Protein AF-A0A3A4KA25-F1 (afdb_monomer)

Secondary structure (DSSP, 8-state):
--HHHHHHS---PPTT-EEEEES-HHHHHHHHHHTGGGPPPEEE--SS--HHHHHHHHHHHHTT-EEEE---BSHHHHHHHHHHHTTS-EEESS-SHHHHHHHHHH--PPBP-S-----SS-HHHHHHHHHH-B-B-GGGGHHHHHHHHHHTT--

Mean predicted aligned error: 3.47 Å

Solvent-accessible surface area (backbone atoms only — not comparable to full-atom values): 8700 Å² total; per-residue (Å²): 136,54,52,63,47,59,70,79,59,57,80,89,69,69,69,59,40,66,34,42,35,35,28,53,60,64,56,54,52,52,34,48,74,76,44,42,92,45,44,49,54,71,47,61,38,66,57,73,67,47,73,41,51,52,52,51,51,48,55,41,47,74,30,52,36,42,38,30,36,38,51,32,48,40,45,67,33,38,52,38,54,47,53,51,50,76,74,44,79,60,43,72,42,82,57,44,40,69,43,49,55,58,46,58,73,75,48,91,50,56,68,60,68,84,73,90,52,82,34,87,86,40,61,62,30,35,55,48,42,68,74,69,36,48,26,42,60,47,73,80,48,37,73,60,53,47,52,55,37,52,56,63,65,79,115

pLDDT: mean 94.13, std 7.61, range [39.03, 98.31]

Radius of gyration: 15.55 Å; Cα contacts (8 Å, |Δi|>4): 245; chains: 1; bounding box: 35×33×45 Å

Organism: NCBI:txid2340916

InterPro domains:
  IPR024465 Domain of unknown function DUF2399 [PF09664] (1-149)

Nearest PDB structures (foldseek):
  3id6-assembly1_C-2  TM=3.922E-01  e=9.364E-01  Saccharolobus solfataricus
  3id5-assembly1_F  TM=3.745E-01  e=1.883E+00  Saccharolobus solfataricus
  6nd4-assembly1_c  TM=4.211E-01  e=3.787E+00  Saccharomyces cerevisiae BY4741
  5ug1-assembly1_A  TM=3.810E-01  e=4.035E+00  Streptococcus pneumoniae

Structure (mmCIF, N/CA/C/O backbone):
data_AF-A0A3A4KA25-F1
#
_entry.id   AF-A0A3A4KA25-F1
#
loop_
_atom_site.group_PDB
_atom_site.id
_atom_site.type_symbol
_atom_site.label_atom_id
_atom_site.label_alt_id
_atom_site.label_comp_id
_atom_site.label_asym_id
_atom_site.label_entity_id
_atom_site.label_seq_id
_atom_site.pdbx_PDB_ins_code
_atom_site.Cartn_x
_atom_site.Cartn_y
_atom_site.Cartn_z
_atom_site.occupancy
_atom_site.B_iso_or_equiv
_atom_site.auth_seq_id
_atom_site.auth_comp_id
_atom_site.auth_asym_id
_atom_site.auth_atom_id
_atom_site.pdbx_PDB_model_num
ATOM 1 N N . MET A 1 1 ? -0.616 6.881 15.765 1.00 86.75 1 MET A N 1
ATOM 2 C CA . MET A 1 1 ? -1.261 6.218 16.926 1.00 86.75 1 MET A CA 1
ATOM 3 C C . MET A 1 1 ? -0.344 5.133 17.467 1.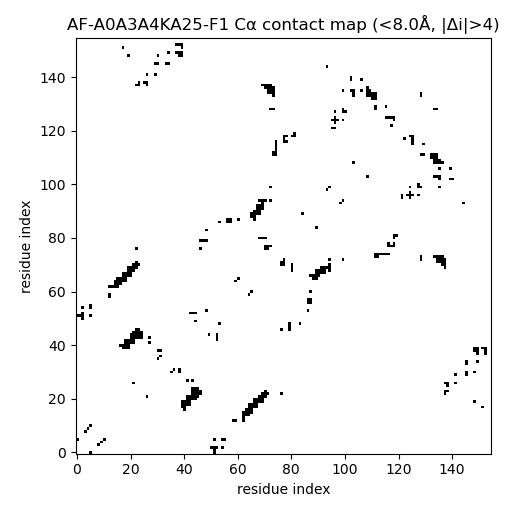00 86.75 1 MET A C 1
ATOM 5 O O . MET A 1 1 ? 0.326 4.489 16.673 1.00 86.75 1 MET A O 1
ATOM 9 N N . THR A 1 2 ? -0.301 4.916 18.782 1.00 93.44 2 THR A N 1
ATOM 10 C CA . THR A 1 2 ? 0.519 3.849 19.390 1.00 93.44 2 THR A CA 1
ATOM 11 C C . THR A 1 2 ? -0.298 2.587 19.686 1.00 93.44 2 THR A C 1
ATOM 13 O O . THR A 1 2 ? -1.511 2.656 19.887 1.00 93.44 2 THR A O 1
ATOM 16 N N . LEU A 1 3 ? 0.371 1.430 19.799 1.00 95.44 3 LEU A N 1
ATOM 17 C CA . LEU A 1 3 ? -0.273 0.175 20.218 1.00 95.44 3 LEU A CA 1
ATOM 18 C C . LEU A 1 3 ? -0.954 0.299 21.588 1.00 95.44 3 LEU A C 1
ATOM 20 O O . LEU A 1 3 ? -2.026 -0.261 21.797 1.00 95.44 3 LEU A O 1
ATOM 24 N N . ARG A 1 4 ? -0.332 1.022 22.530 1.00 95.31 4 ARG A N 1
ATOM 25 C CA . ARG A 1 4 ? -0.893 1.227 23.870 1.00 95.31 4 ARG A CA 1
ATOM 26 C C . ARG A 1 4 ? -2.224 1.967 23.791 1.00 95.31 4 ARG A C 1
ATOM 28 O O . ARG A 1 4 ? -3.196 1.454 24.328 1.00 95.31 4 ARG A O 1
ATOM 35 N N . GLN A 1 5 ? -2.269 3.092 23.072 1.00 94.69 5 GLN A N 1
ATOM 36 C CA . GLN A 1 5 ? -3.499 3.871 22.875 1.00 94.69 5 GLN A CA 1
ATOM 37 C C . GLN A 1 5 ? -4.615 3.006 22.283 1.00 94.69 5 GLN A C 1
ATOM 39 O O . GLN A 1 5 ? -5.696 2.949 22.850 1.00 94.69 5 GLN A O 1
ATOM 44 N N . LEU A 1 6 ? -4.328 2.234 21.228 1.00 95.75 6 LEU A N 1
ATOM 45 C CA . LEU A 1 6 ? -5.313 1.340 20.604 1.00 95.75 6 LEU A CA 1
ATOM 46 C C . LEU A 1 6 ? -5.887 0.276 21.553 1.00 95.75 6 LEU A C 1
ATOM 48 O O . LEU A 1 6 ? -6.983 -0.221 21.309 1.00 95.75 6 LEU A O 1
ATOM 52 N N . ARG A 1 7 ? -5.155 -0.112 22.602 1.00 95.00 7 ARG A N 1
ATOM 53 C CA . ARG A 1 7 ? -5.601 -1.121 23.574 1.00 95.00 7 ARG A CA 1
ATOM 54 C C . ARG A 1 7 ? -6.317 -0.523 24.775 1.00 95.00 7 ARG A C 1
ATOM 56 O O . ARG A 1 7 ? -7.249 -1.141 25.274 1.00 95.00 7 ARG A O 1
ATOM 63 N N . THR A 1 8 ? -5.829 0.603 25.288 1.00 95.56 8 THR A N 1
ATOM 64 C CA . THR A 1 8 ? -6.344 1.190 26.531 1.00 95.56 8 THR A CA 1
ATOM 65 C C . THR A 1 8 ? -7.480 2.166 26.275 1.00 95.56 8 THR A C 1
ATOM 67 O O . THR A 1 8 ? -8.380 2.271 27.097 1.00 95.56 8 THR A O 1
ATOM 70 N N . GLU A 1 9 ? -7.439 2.858 25.139 1.00 94.06 9 GLU A N 1
ATOM 71 C CA . GLU A 1 9 ? -8.357 3.933 24.760 1.00 94.06 9 GLU A CA 1
ATOM 72 C C . GLU A 1 9 ? -8.655 3.829 23.250 1.00 94.06 9 GLU A C 1
ATOM 74 O O . GLU A 1 9 ? -8.242 4.692 22.468 1.00 94.06 9 GLU A O 1
ATOM 79 N N . PRO A 1 10 ? -9.294 2.731 22.794 1.00 89.69 10 PRO A N 1
ATOM 80 C CA . PRO A 1 10 ? -9.584 2.549 21.377 1.00 89.69 10 PRO A CA 1
ATOM 81 C C . PRO A 1 10 ? -10.503 3.676 20.876 1.00 89.69 10 PRO A C 1
ATOM 83 O O . PRO A 1 10 ? -11.512 3.962 21.528 1.00 89.69 10 PRO A O 1
ATOM 86 N N . PRO A 1 11 ? -10.206 4.307 19.725 1.00 91.25 11 PRO A N 1
ATOM 87 C CA . PRO A 1 11 ? -11.103 5.302 19.155 1.00 91.25 11 PRO A CA 1
ATOM 88 C C . PRO A 1 11 ? -12.460 4.708 18.791 1.00 91.25 11 PRO A C 1
ATOM 90 O O . PRO A 1 11 ? -12.581 3.534 18.436 1.00 91.25 11 PRO A O 1
ATOM 93 N N . HIS A 1 12 ? -13.478 5.562 18.794 1.00 92.38 12 HIS A N 1
ATOM 94 C CA . HIS A 1 12 ? -14.747 5.241 18.160 1.00 92.38 12 HIS A CA 1
ATOM 95 C C . HIS A 1 12 ? -14.616 5.433 16.649 1.00 92.38 12 HIS A C 1
ATOM 97 O O . HIS A 1 12 ? -14.447 6.551 16.166 1.00 92.38 12 HIS A O 1
ATOM 103 N N . TRP A 1 13 ? -14.684 4.330 15.907 1.00 92.94 13 TRP A N 1
ATOM 104 C CA . TRP A 1 13 ? -14.613 4.338 14.450 1.00 92.94 13 TRP A CA 1
ATOM 105 C C . TRP A 1 13 ? -15.996 4.568 13.845 1.00 92.94 13 TRP A C 1
ATOM 107 O O . TRP A 1 13 ? -16.945 3.851 14.170 1.00 92.94 13 TRP A O 1
ATOM 117 N N . SER A 1 14 ? -16.106 5.535 12.933 1.00 89.50 14 SER A N 1
ATOM 118 C CA . SER A 1 14 ? -17.287 5.659 12.075 1.00 89.50 14 SER A CA 1
ATOM 119 C C . SER A 1 14 ? -17.440 4.405 11.215 1.00 89.50 14 SER A C 1
ATOM 121 O O . SER A 1 14 ? -16.449 3.828 10.759 1.00 89.50 14 SER A O 1
ATOM 123 N N . THR A 1 15 ? -18.677 3.978 10.980 1.00 89.31 15 THR A N 1
ATOM 124 C CA . THR A 1 15 ? -18.941 2.778 10.188 1.00 89.31 15 THR A CA 1
ATOM 125 C C . THR A 1 15 ? -18.792 3.048 8.694 1.00 89.31 15 THR A C 1
ATOM 127 O O . THR A 1 15 ? -19.127 4.125 8.206 1.00 89.31 15 THR A O 1
ATOM 130 N N . GLY A 1 16 ? -18.295 2.057 7.949 1.00 85.19 16 GLY A N 1
ATOM 131 C CA . GLY A 1 16 ? -18.292 2.102 6.480 1.00 85.19 16 GLY A CA 1
ATOM 132 C C . GLY A 1 16 ? -17.256 3.032 5.838 1.00 85.19 16 GLY A C 1
ATOM 133 O O . GLY A 1 16 ? -17.367 3.316 4.648 1.00 85.19 16 GLY A O 1
ATOM 134 N N . LEU A 1 17 ? -16.250 3.494 6.589 1.00 90.75 17 LEU A N 1
ATOM 135 C CA . LEU A 1 17 ? -15.171 4.332 6.054 1.00 90.75 17 LEU A CA 1
ATOM 136 C C . LEU A 1 17 ? -14.410 3.631 4.919 1.00 90.75 17 LEU A C 1
ATOM 138 O O . LEU A 1 17 ? -14.126 2.437 5.003 1.00 90.75 17 LEU A O 1
ATOM 142 N N . MET A 1 18 ? -14.009 4.392 3.899 1.00 94.38 18 MET A N 1
ATOM 143 C CA . MET A 1 18 ? -12.961 3.972 2.967 1.00 94.38 18 MET A CA 1
ATOM 144 C C . MET A 1 18 ? -11.597 4.337 3.560 1.00 94.38 18 MET A C 1
ATOM 146 O O . MET A 1 18 ? -11.289 5.514 3.732 1.00 94.38 18 MET A O 1
ATOM 150 N N . VAL A 1 19 ? -10.790 3.327 3.875 1.00 96.62 19 VAL A N 1
ATOM 151 C CA . VAL A 1 19 ? -9.446 3.475 4.437 1.00 96.62 19 VAL A CA 1
ATOM 152 C C . VAL A 1 19 ? -8.420 3.174 3.353 1.00 96.62 19 VAL A C 1
ATOM 154 O O . VAL A 1 19 ? -8.399 2.079 2.786 1.00 96.62 19 VAL A O 1
ATOM 157 N N . SER A 1 20 ? -7.555 4.145 3.080 1.00 97.81 20 SER A N 1
ATOM 158 C CA . SER A 1 20 ? -6.406 3.964 2.190 1.00 97.81 20 SER A CA 1
ATOM 159 C C . SER A 1 20 ? -5.235 3.407 2.990 1.00 97.81 20 SER A C 1
ATOM 161 O O . SER A 1 20 ? -4.912 3.931 4.053 1.00 97.81 20 SER A O 1
ATOM 163 N N . VAL A 1 21 ? -4.614 2.339 2.509 1.00 98.00 21 VAL A N 1
ATOM 164 C CA . VAL A 1 21 ? -3.410 1.757 3.098 1.00 98.00 21 VAL A CA 1
ATOM 165 C C . VAL A 1 21 ? -2.254 2.019 2.147 1.00 98.00 21 VAL A C 1
ATOM 167 O O . VAL A 1 21 ? -2.385 1.737 0.959 1.00 98.00 21 VAL A O 1
ATOM 170 N N . VAL A 1 22 ? -1.171 2.575 2.676 1.00 98.25 22 VAL A N 1
ATOM 171 C CA . VAL A 1 22 ? 0.062 2.894 1.942 1.00 98.25 22 VAL A CA 1
ATOM 172 C C . VAL A 1 22 ? 1.253 2.276 2.656 1.00 98.25 22 VAL A C 1
ATOM 174 O O . VAL A 1 22 ? 1.193 2.046 3.874 1.00 98.25 22 VAL A O 1
ATOM 177 N N . GLU A 1 23 ? 2.332 2.010 1.935 1.00 97.44 23 GLU A N 1
ATOM 178 C CA . GLU A 1 23 ? 3.542 1.466 2.550 1.00 97.44 23 GLU A CA 1
ATOM 179 C C . GLU A 1 23 ? 4.412 2.568 3.154 1.00 97.44 23 GLU A C 1
ATOM 181 O O . GLU A 1 23 ? 4.884 2.447 4.290 1.00 97.44 23 GLU A O 1
ATOM 186 N N . ASN A 1 24 ? 4.577 3.662 2.425 1.00 96.44 24 ASN A N 1
ATOM 187 C CA . ASN A 1 24 ? 5.587 4.668 2.656 1.00 96.44 24 ASN A CA 1
ATOM 188 C C . ASN A 1 24 ? 5.041 5.853 3.475 1.00 96.44 24 ASN A C 1
ATOM 190 O O . ASN A 1 24 ? 3.977 6.411 3.175 1.00 96.44 24 ASN A O 1
ATOM 194 N N . PRO A 1 25 ? 5.740 6.282 4.544 1.00 96.31 25 PRO A N 1
ATOM 195 C CA . PRO A 1 25 ? 5.337 7.459 5.309 1.00 96.31 25 PRO A CA 1
ATOM 196 C C . PRO A 1 25 ? 5.367 8.769 4.504 1.00 96.31 25 PRO A C 1
ATOM 198 O O . PRO A 1 25 ? 4.679 9.715 4.898 1.00 96.31 25 PRO A O 1
ATOM 201 N N . SER A 1 26 ? 6.112 8.852 3.396 1.00 97.12 26 SER A N 1
ATOM 202 C CA . SER A 1 26 ? 6.165 10.048 2.545 1.00 97.12 26 SER A CA 1
ATOM 203 C C . SER A 1 26 ? 4.795 10.403 1.953 1.00 97.12 26 SER A C 1
ATOM 205 O O . SER A 1 26 ? 4.428 11.579 1.938 1.00 97.12 26 SER A O 1
ATOM 207 N N . VAL A 1 27 ? 3.973 9.409 1.596 1.00 97.12 27 VAL A N 1
ATOM 208 C CA . VAL A 1 27 ? 2.606 9.627 1.092 1.00 97.12 27 VAL A CA 1
ATOM 209 C C . VAL A 1 27 ? 1.701 10.250 2.156 1.00 97.12 27 VAL A C 1
ATOM 211 O O . VAL A 1 27 ? 0.889 11.124 1.851 1.00 97.12 27 VAL A O 1
ATOM 214 N N . ILE A 1 28 ? 1.856 9.855 3.426 1.00 96.00 28 ILE A N 1
ATOM 215 C CA . ILE A 1 28 ? 1.118 10.466 4.545 1.00 96.00 28 ILE A CA 1
ATOM 216 C C . ILE A 1 28 ? 1.490 11.941 4.684 1.00 96.00 28 ILE A C 1
ATOM 218 O O . ILE A 1 28 ? 0.601 12.779 4.841 1.00 96.00 28 ILE A O 1
ATOM 222 N N . ALA A 1 29 ? 2.790 12.248 4.641 1.00 96.75 29 ALA A N 1
ATOM 223 C CA . ALA A 1 29 ? 3.281 13.618 4.738 1.00 96.75 29 ALA A CA 1
ATOM 224 C C . ALA A 1 29 ? 2.745 14.466 3.577 1.00 96.75 29 ALA A C 1
ATOM 226 O O . ALA A 1 29 ? 2.132 15.506 3.807 1.00 96.75 29 ALA A O 1
ATOM 227 N N . ALA A 1 30 ? 2.852 13.960 2.346 1.00 97.31 30 ALA A N 1
ATOM 228 C CA . ALA A 1 30 ? 2.342 14.637 1.164 1.00 97.31 30 ALA A CA 1
ATOM 229 C C . ALA A 1 30 ? 0.824 14.881 1.249 1.00 97.31 30 ALA A C 1
ATOM 231 O O . ALA A 1 30 ? 0.356 15.977 0.939 1.00 97.31 30 ALA A O 1
ATOM 232 N N . ALA A 1 31 ? 0.044 13.906 1.725 1.00 96.62 31 ALA A N 1
ATOM 233 C CA . ALA A 1 31 ? -1.396 14.073 1.897 1.00 96.62 31 ALA A CA 1
ATOM 234 C C . ALA A 1 31 ? -1.733 15.132 2.956 1.00 96.62 31 ALA A C 1
ATOM 236 O O . ALA A 1 31 ? -2.586 15.992 2.721 1.00 96.62 31 ALA A O 1
ATOM 237 N N . ALA A 1 32 ? -1.023 15.128 4.086 1.00 95.50 32 ALA A N 1
ATOM 238 C CA . ALA A 1 32 ? -1.188 16.142 5.120 1.00 95.50 32 ALA A CA 1
ATOM 239 C C . ALA A 1 32 ? -0.891 17.556 4.590 1.00 95.50 32 ALA A C 1
ATOM 241 O O . ALA A 1 32 ? -1.688 18.464 4.832 1.00 95.50 32 ALA A O 1
ATOM 242 N N . ASP A 1 33 ? 0.186 17.719 3.821 1.00 96.88 33 ASP A N 1
ATOM 243 C CA . ASP A 1 33 ? 0.616 19.014 3.287 1.00 96.88 33 ASP A CA 1
ATOM 244 C C . ASP A 1 33 ? -0.332 19.555 2.202 1.00 96.88 33 ASP A C 1
ATOM 246 O O . ASP A 1 33 ? -0.655 20.744 2.191 1.00 96.88 33 ASP A O 1
ATOM 250 N N . HIS A 1 34 ? -0.824 18.695 1.304 1.00 96.12 34 HIS A N 1
ATOM 251 C CA . HIS A 1 34 ? -1.590 19.127 0.125 1.00 96.12 34 HIS A CA 1
ATOM 252 C C . HIS A 1 34 ? -3.111 19.107 0.335 1.00 96.12 34 HIS A C 1
ATOM 254 O O . HIS A 1 34 ? -3.850 19.928 -0.223 1.00 96.12 34 HIS A O 1
ATOM 260 N N . LEU A 1 35 ? -3.614 18.159 1.127 1.00 95.19 35 LEU A N 1
ATOM 261 C CA . LEU A 1 35 ? -5.050 17.948 1.321 1.00 95.19 35 LEU A CA 1
ATOM 262 C C . LEU A 1 35 ? -5.509 18.356 2.724 1.00 95.19 35 LEU A C 1
ATOM 264 O O . LEU A 1 35 ? -6.657 18.790 2.879 1.00 95.19 35 LEU A O 1
ATOM 268 N N . GLY A 1 36 ? -4.638 18.255 3.733 1.00 93.12 36 GLY A N 1
ATOM 269 C CA . GLY A 1 36 ? -4.949 18.598 5.119 1.00 93.12 36 GLY A CA 1
ATOM 270 C C . GLY A 1 36 ? -6.179 17.841 5.622 1.00 93.12 36 GLY A C 1
ATOM 271 O O . GLY A 1 36 ? -6.270 16.622 5.487 1.00 93.12 36 GLY A O 1
ATOM 272 N N . ALA A 1 37 ? -7.171 18.567 6.144 1.00 89.62 37 ALA A N 1
ATOM 273 C CA . ALA A 1 37 ? -8.429 17.992 6.638 1.00 89.62 37 ALA A CA 1
ATOM 274 C C . ALA A 1 37 ? -9.290 17.314 5.551 1.00 89.62 37 ALA A C 1
ATOM 276 O O . ALA A 1 37 ? -10.235 16.603 5.880 1.00 89.62 37 ALA A O 1
ATOM 277 N N . ARG A 1 38 ? -8.977 17.525 4.266 1.00 88.62 38 ARG A N 1
ATOM 278 C CA . ARG A 1 38 ? -9.620 16.821 3.144 1.00 88.62 38 ARG A CA 1
ATOM 279 C C . ARG A 1 38 ? -8.962 15.476 2.841 1.00 88.62 38 ARG A C 1
ATOM 281 O O . ARG A 1 38 ? -9.361 14.813 1.893 1.00 88.62 38 ARG A O 1
ATOM 288 N N . THR A 1 39 ? -7.943 15.076 3.595 1.00 89.50 39 THR A N 1
ATOM 289 C CA . THR A 1 39 ? -7.378 13.730 3.484 1.00 89.50 39 THR A CA 1
ATOM 290 C C . THR A 1 39 ? -8.372 12.745 4.085 1.00 89.50 39 THR A C 1
ATOM 292 O O . THR A 1 39 ? -8.664 12.809 5.280 1.00 89.50 39 THR A O 1
ATOM 295 N N . GLY A 1 40 ? -8.905 11.834 3.267 1.00 87.69 40 GLY A N 1
ATOM 296 C CA . GLY A 1 40 ? -9.671 10.696 3.778 1.00 87.69 40 GLY A CA 1
ATOM 297 C C . GLY A 1 40 ? -8.831 9.812 4.721 1.00 87.69 40 GLY A C 1
ATOM 298 O O . GLY A 1 40 ? -7.610 9.960 4.782 1.00 87.69 40 GLY A O 1
ATOM 299 N N . PRO A 1 41 ? -9.440 8.869 5.462 1.00 92.44 41 PRO A N 1
ATOM 300 C CA . PRO A 1 41 ? -8.706 8.000 6.381 1.00 92.44 41 PRO A CA 1
ATOM 301 C C . PRO A 1 41 ? -7.566 7.248 5.681 1.00 92.44 41 PRO A C 1
ATOM 303 O O . PRO A 1 41 ? -7.790 6.530 4.702 1.00 92.44 41 PRO A O 1
ATOM 306 N N . ILE A 1 42 ? -6.348 7.388 6.204 1.00 95.25 42 ILE A N 1
ATOM 307 C CA . ILE A 1 42 ? -5.145 6.759 5.659 1.00 95.25 42 ILE A CA 1
ATOM 308 C C . ILE A 1 42 ? -4.340 6.066 6.767 1.00 95.25 42 ILE A C 1
ATOM 310 O O . ILE A 1 42 ? -4.212 6.579 7.880 1.00 95.25 42 ILE A O 1
ATOM 314 N N . VAL A 1 43 ? -3.824 4.873 6.472 1.00 96.75 43 VAL A N 1
ATOM 315 C CA . VAL A 1 43 ? -2.977 4.067 7.357 1.00 96.75 43 VAL A CA 1
ATOM 316 C C . VAL A 1 43 ? -1.690 3.742 6.615 1.00 96.75 43 VAL A C 1
ATOM 318 O O . VAL A 1 43 ? -1.727 3.145 5.547 1.00 96.75 43 VAL A O 1
ATOM 321 N N . CYS A 1 44 ? -0.551 4.097 7.199 1.00 97.44 44 CYS A N 1
ATOM 322 C CA . CYS A 1 44 ? 0.755 3.722 6.672 1.00 97.44 44 CYS A CA 1
ATOM 323 C C . CYS A 1 44 ? 1.287 2.488 7.405 1.00 97.44 44 CYS A C 1
ATOM 325 O O . CYS A 1 44 ? 1.214 2.425 8.639 1.00 97.44 44 CYS A O 1
ATOM 327 N N . THR A 1 45 ? 1.810 1.510 6.665 1.00 96.94 45 THR A N 1
ATOM 328 C CA . THR A 1 45 ? 2.448 0.329 7.262 1.00 96.94 45 THR A CA 1
ATOM 329 C C . THR A 1 45 ? 3.900 0.584 7.655 1.00 96.94 45 THR A C 1
ATOM 331 O O . THR A 1 45 ? 4.371 -0.057 8.596 1.00 96.94 45 THR A O 1
ATOM 334 N N . SER A 1 46 ? 4.574 1.535 6.992 1.00 94.19 46 SER A N 1
ATOM 335 C CA . SER A 1 46 ? 6.002 1.845 7.145 1.00 94.19 46 SER A CA 1
ATOM 336 C C . SER A 1 46 ? 6.864 0.589 6.980 1.00 94.19 46 SER A C 1
ATOM 338 O O . SER A 1 46 ? 7.638 0.222 7.868 1.00 94.19 46 SER A O 1
ATOM 340 N N . GLY A 1 47 ? 6.663 -0.113 5.861 1.00 93.56 47 GLY A N 1
ATOM 341 C CA . GLY A 1 47 ? 7.214 -1.441 5.602 1.00 93.56 47 GLY A CA 1
ATOM 342 C C . GLY A 1 47 ? 6.349 -2.566 6.187 1.00 93.56 47 GLY A C 1
ATOM 343 O O . GLY A 1 47 ? 5.118 -2.537 6.104 1.00 93.56 47 GLY A O 1
ATOM 344 N N . GLN A 1 48 ? 6.985 -3.590 6.778 1.00 94.69 48 GLN A N 1
ATOM 345 C CA . GLN A 1 48 ? 6.281 -4.753 7.331 1.00 94.69 48 GLN A CA 1
ATOM 346 C C . GLN A 1 48 ? 5.384 -4.340 8.518 1.00 94.69 48 GLN A C 1
ATOM 348 O O . GLN A 1 48 ? 5.910 -3.895 9.543 1.00 94.69 48 GLN A O 1
ATOM 353 N N . PRO A 1 49 ? 4.054 -4.557 8.454 1.00 94.94 49 PRO A N 1
ATOM 354 C CA . PRO A 1 49 ? 3.139 -4.078 9.485 1.00 94.94 49 PRO A CA 1
ATOM 355 C C . PRO A 1 49 ? 3.420 -4.685 10.865 1.00 94.94 49 PRO A C 1
ATOM 357 O O . PRO A 1 49 ? 3.359 -5.902 11.061 1.00 94.94 49 PRO A O 1
ATOM 360 N N . GLY A 1 50 ? 3.672 -3.818 11.847 1.00 95.25 50 GLY A N 1
ATOM 361 C CA . GLY A 1 50 ? 3.783 -4.193 13.256 1.00 95.25 50 GLY A CA 1
ATOM 362 C C . GLY A 1 50 ? 2.426 -4.343 13.957 1.00 95.25 50 GLY A C 1
ATOM 363 O O . GLY A 1 50 ? 1.367 -4.030 13.413 1.00 95.25 50 GLY A O 1
ATOM 364 N N . ALA A 1 51 ? 2.4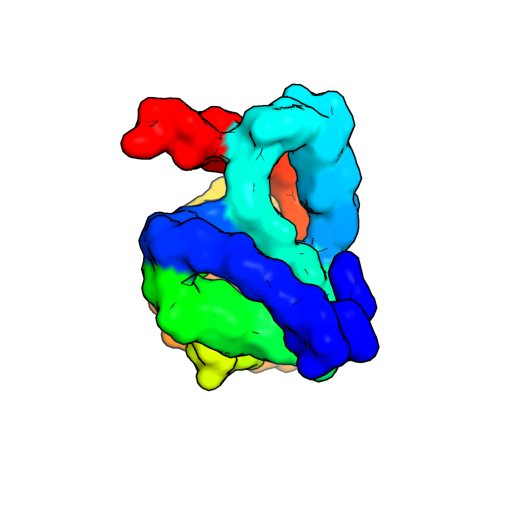52 -4.755 15.228 1.00 95.69 51 ALA A N 1
ATOM 365 C CA . ALA A 1 51 ? 1.243 -5.035 16.013 1.00 95.69 51 ALA A CA 1
ATOM 366 C C . ALA A 1 51 ? 0.259 -3.851 16.115 1.00 95.69 51 ALA A C 1
ATOM 368 O O . ALA A 1 51 ? -0.947 -4.067 16.177 1.00 95.69 51 ALA A O 1
ATOM 369 N N . ALA A 1 52 ? 0.754 -2.606 16.128 1.00 95.94 52 ALA A N 1
ATOM 370 C CA . ALA A 1 52 ? -0.104 -1.419 16.168 1.00 95.94 52 ALA A CA 1
ATOM 371 C C . ALA A 1 52 ? -0.947 -1.280 14.893 1.00 95.94 52 ALA A C 1
ATOM 373 O O . ALA A 1 52 ? -2.155 -1.083 14.982 1.00 95.94 52 ALA A O 1
ATOM 374 N N . VAL A 1 53 ? -0.317 -1.426 13.723 1.00 96.69 53 VAL A N 1
ATOM 375 C CA . VAL A 1 53 ? -0.993 -1.353 12.420 1.00 96.69 53 VAL A CA 1
ATOM 376 C C . VAL A 1 53 ? -2.000 -2.491 12.296 1.00 96.69 53 VAL A C 1
ATOM 378 O O . VAL A 1 53 ? -3.147 -2.254 11.935 1.00 96.69 53 VAL A O 1
ATOM 381 N N . LEU A 1 54 ? -1.608 -3.709 12.678 1.00 96.25 54 LEU A N 1
ATOM 382 C CA . LEU A 1 54 ? -2.502 -4.867 12.642 1.00 96.25 54 LEU A CA 1
ATOM 383 C C . LEU A 1 54 ? -3.727 -4.690 13.546 1.00 96.25 54 LEU A C 1
ATOM 385 O O . LEU A 1 54 ? -4.844 -4.969 13.118 1.00 96.25 54 LEU A O 1
ATOM 389 N N . LEU A 1 55 ? -3.540 -4.185 14.770 1.00 96.75 55 LEU A N 1
ATOM 390 C CA . LEU A 1 55 ? -4.654 -3.913 15.677 1.00 96.75 55 LEU A CA 1
ATOM 391 C C . LEU A 1 55 ? -5.557 -2.790 15.148 1.00 96.75 55 LEU A C 1
ATOM 393 O O . LEU A 1 55 ? -6.775 -2.889 15.262 1.00 96.75 55 LEU A O 1
ATOM 397 N N . LEU A 1 56 ? -4.982 -1.740 14.561 1.00 96.56 56 LEU A N 1
ATOM 398 C CA . LEU A 1 56 ? -5.747 -0.654 13.949 1.00 96.56 56 LEU A CA 1
ATOM 399 C C . LEU A 1 56 ? -6.612 -1.165 12.788 1.00 96.56 56 LEU A C 1
ATOM 401 O O . LEU A 1 56 ? -7.805 -0.877 12.738 1.00 96.56 56 LEU A O 1
ATOM 405 N N . VAL A 1 57 ? -6.029 -1.962 11.890 1.00 95.88 57 VAL A N 1
ATOM 406 C CA . VAL A 1 57 ? -6.740 -2.571 10.757 1.00 95.88 57 VAL A CA 1
ATOM 407 C C . VAL A 1 57 ? -7.861 -3.497 11.237 1.00 95.88 57 VAL A C 1
ATOM 409 O O . VAL A 1 57 ? -8.968 -3.415 10.711 1.00 95.88 57 VAL A O 1
ATOM 412 N N . ASP A 1 58 ? -7.621 -4.325 12.259 1.00 95.31 58 ASP A N 1
ATOM 413 C CA . ASP A 1 58 ? -8.650 -5.188 12.861 1.00 95.31 58 ASP A CA 1
ATOM 414 C C . ASP A 1 58 ? -9.815 -4.372 13.449 1.00 95.31 58 ASP A C 1
ATOM 416 O O . ASP A 1 58 ? -10.980 -4.675 13.181 1.00 95.31 58 ASP A O 1
ATOM 420 N N . GLN A 1 59 ? -9.530 -3.299 14.193 1.00 95.69 59 GLN A N 1
ATOM 421 C CA . GLN A 1 59 ? -10.582 -2.442 14.746 1.00 95.69 59 GLN A CA 1
ATOM 422 C C . GLN A 1 59 ? -11.404 -1.743 13.652 1.00 95.69 59 GLN A C 1
ATOM 424 O O . GLN A 1 59 ? -12.633 -1.728 13.732 1.00 95.69 59 GLN A O 1
ATOM 429 N N . LEU A 1 60 ? -10.749 -1.216 12.613 1.00 95.62 60 LEU A N 1
ATOM 430 C CA . LEU A 1 60 ? -11.418 -0.598 11.464 1.00 95.62 60 LEU A CA 1
ATOM 431 C C . LEU A 1 60 ? -12.264 -1.616 10.685 1.00 95.62 60 LEU A C 1
ATOM 433 O O . LEU A 1 60 ? -13.399 -1.323 10.310 1.00 95.62 60 LEU A O 1
ATOM 437 N N . ALA A 1 61 ? -11.761 -2.838 10.490 1.00 94.50 61 ALA A N 1
ATOM 438 C CA . ALA A 1 61 ? -12.501 -3.906 9.824 1.00 94.50 61 ALA A CA 1
ATOM 439 C C . ALA A 1 61 ? -13.759 -4.309 10.611 1.00 94.50 61 ALA A C 1
ATOM 441 O O . ALA A 1 61 ? -14.820 -4.502 10.016 1.00 94.50 61 ALA A O 1
ATOM 442 N N . ARG A 1 62 ? -13.684 -4.366 11.950 1.00 93.88 62 ARG A N 1
ATOM 443 C CA . ARG A 1 62 ? -14.857 -4.585 12.822 1.00 93.88 62 ARG A CA 1
ATOM 444 C C . ARG A 1 62 ? -15.880 -3.454 12.746 1.00 93.88 62 ARG A C 1
ATOM 446 O O . ARG A 1 62 ? -17.063 -3.705 12.948 1.00 93.88 62 ARG A O 1
ATOM 453 N N . ALA A 1 63 ? -15.443 -2.240 12.416 1.00 94.44 63 ALA A N 1
ATOM 454 C CA . ALA A 1 63 ? -16.311 -1.104 12.109 1.00 94.44 63 AL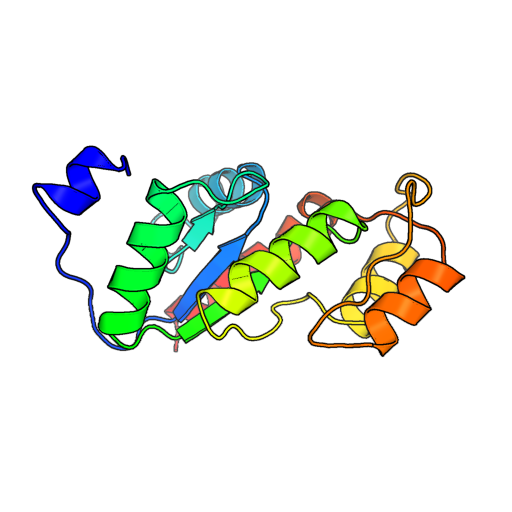A A CA 1
ATOM 455 C C . ALA A 1 63 ? -16.809 -1.094 10.646 1.00 94.44 63 ALA A C 1
ATOM 457 O O . ALA A 1 63 ? -17.327 -0.087 10.164 1.00 94.44 63 ALA A O 1
ATOM 458 N N . CYS A 1 64 ? -16.674 -2.210 9.923 1.00 94.81 64 CYS A N 1
ATOM 459 C CA . CYS A 1 64 ? -17.084 -2.362 8.527 1.00 94.81 64 CYS A CA 1
ATOM 460 C C . CYS A 1 64 ? -16.372 -1.402 7.559 1.00 94.81 64 CYS A C 1
ATOM 462 O O . CYS A 1 64 ? -16.938 -1.049 6.523 1.00 94.81 64 CYS A O 1
ATOM 464 N N . ALA A 1 65 ? -15.147 -0.970 7.877 1.00 95.75 65 ALA A N 1
ATOM 465 C CA . ALA A 1 65 ? -14.344 -0.202 6.936 1.00 95.75 65 ALA A CA 1
ATOM 466 C C . ALA A 1 65 ? -14.041 -1.023 5.672 1.00 95.75 65 ALA A C 1
ATOM 468 O O . ALA A 1 65 ? -13.813 -2.237 5.720 1.00 95.75 65 ALA A O 1
ATOM 469 N N . ARG A 1 66 ? -14.012 -0.337 4.532 1.00 96.38 66 ARG A N 1
ATOM 470 C CA . ARG A 1 66 ? -13.492 -0.855 3.266 1.00 96.38 66 ARG A CA 1
ATOM 471 C C . ARG A 1 66 ? -12.045 -0.415 3.134 1.00 96.38 66 ARG A C 1
ATOM 473 O O . ARG A 1 66 ? -11.716 0.713 3.485 1.00 96.38 66 ARG A O 1
ATOM 480 N N . PHE A 1 67 ? -11.198 -1.287 2.605 1.00 97.38 67 PHE A N 1
ATOM 481 C CA . PHE A 1 67 ? -9.778 -0.998 2.449 1.00 97.38 67 PHE A CA 1
ATOM 482 C C . PHE A 1 67 ? -9.403 -0.937 0.978 1.00 97.38 67 PHE A C 1
ATOM 484 O O . PHE A 1 67 ? -9.882 -1.736 0.166 1.00 97.38 67 PHE A O 1
ATOM 491 N N . ARG A 1 68 ? -8.494 -0.027 0.658 1.00 97.62 68 ARG A N 1
ATOM 492 C CA . ARG A 1 68 ? -7.766 -0.014 -0.605 1.00 97.62 68 ARG A CA 1
ATOM 493 C C . ARG A 1 68 ? -6.270 0.089 -0.320 1.00 97.62 68 ARG A C 1
ATOM 495 O O . ARG A 1 68 ? -5.912 0.698 0.683 1.00 97.62 68 ARG A O 1
ATOM 502 N N . TYR A 1 69 ? -5.425 -0.534 -1.131 1.00 98.19 69 TYR A N 1
ATOM 503 C CA . TYR A 1 69 ? -3.988 -0.652 -0.856 1.00 98.19 69 TYR A CA 1
ATOM 504 C C . TYR A 1 69 ? -3.151 -0.149 -2.029 1.00 98.19 69 TYR A C 1
ATOM 506 O O . TYR A 1 69 ? -3.434 -0.516 -3.172 1.00 98.19 69 TYR A O 1
ATOM 514 N N . HIS A 1 70 ? -2.116 0.618 -1.705 1.00 98.31 70 HIS A N 1
ATOM 515 C CA . HIS A 1 70 ? -0.975 0.910 -2.559 1.00 98.31 70 HIS A CA 1
ATOM 516 C C . HIS A 1 70 ? 0.323 0.591 -1.796 1.00 98.31 70 HIS A C 1
ATOM 518 O O . HIS A 1 70 ? 0.322 0.543 -0.564 1.00 98.31 70 HIS A O 1
ATOM 524 N N . GLY A 1 71 ? 1.389 0.305 -2.534 1.00 97.81 71 GLY A N 1
ATOM 525 C CA . GLY A 1 71 ? 2.737 0.113 -2.013 1.00 97.81 71 GLY A CA 1
ATOM 526 C C . GLY A 1 71 ? 3.741 0.083 -3.160 1.00 97.81 71 GLY A C 1
ATOM 527 O O . GLY A 1 71 ? 3.361 0.265 -4.318 1.00 97.81 71 GLY A O 1
ATOM 528 N N . ASP A 1 72 ? 4.999 -0.197 -2.843 1.00 97.50 72 ASP A N 1
ATOM 529 C CA . ASP A 1 72 ? 6.060 -0.246 -3.847 1.00 97.50 72 ASP A CA 1
ATOM 530 C C . ASP A 1 72 ? 5.837 -1.394 -4.843 1.00 97.50 72 ASP A C 1
ATOM 532 O O . ASP A 1 72 ? 5.433 -2.510 -4.484 1.00 97.50 72 ASP A O 1
ATOM 536 N N . PHE A 1 73 ? 6.164 -1.150 -6.112 1.00 98.06 73 PHE A N 1
ATOM 537 C CA . PHE A 1 73 ? 6.278 -2.200 -7.119 1.00 98.06 73 PHE A CA 1
ATOM 538 C C . PHE A 1 73 ? 7.674 -2.823 -7.084 1.00 98.06 73 PHE A C 1
ATOM 540 O O . PHE A 1 73 ? 8.462 -2.718 -8.027 1.00 98.06 73 PHE A O 1
ATOM 547 N N . ASP A 1 74 ? 7.961 -3.519 -5.992 1.00 97.69 74 ASP 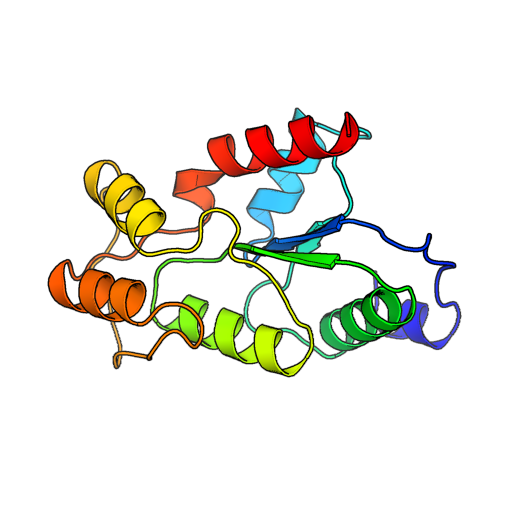A N 1
ATOM 548 C CA . ASP A 1 74 ? 9.089 -4.431 -5.862 1.00 97.69 74 ASP A CA 1
ATOM 549 C C . ASP A 1 74 ? 8.658 -5.732 -5.158 1.00 97.69 74 ASP A C 1
ATOM 551 O O . ASP A 1 74 ? 7.525 -5.872 -4.688 1.00 97.69 74 ASP A O 1
ATOM 555 N N . TRP A 1 75 ? 9.538 -6.734 -5.081 1.00 97.88 75 TRP A N 1
ATOM 556 C CA . TRP A 1 75 ? 9.167 -8.002 -4.443 1.00 97.88 75 TRP A CA 1
ATOM 557 C C . TRP A 1 75 ? 8.899 -7.862 -2.937 1.00 97.88 75 TRP A C 1
ATOM 559 O O . TRP A 1 75 ? 8.083 -8.601 -2.378 1.00 97.88 75 TRP A O 1
ATOM 569 N N . TYR A 1 76 ? 9.535 -6.906 -2.263 1.00 97.19 76 TYR A N 1
ATOM 570 C CA . TYR A 1 76 ? 9.313 -6.644 -0.847 1.00 97.19 76 TYR A CA 1
ATOM 571 C C . TYR A 1 76 ? 7.938 -5.997 -0.588 1.00 97.19 76 TYR A C 1
ATOM 573 O O . TYR A 1 76 ? 7.220 -6.467 0.302 1.00 97.19 76 TYR A O 1
ATOM 581 N N . GLY A 1 77 ? 7.525 -5.037 -1.413 1.00 97.50 77 GLY A N 1
ATOM 582 C CA . GLY A 1 77 ? 6.206 -4.416 -1.435 1.00 97.50 77 GLY A CA 1
ATOM 583 C C . GLY A 1 77 ? 5.106 -5.420 -1.776 1.00 97.50 77 GLY A C 1
ATOM 584 O O . GLY A 1 77 ? 4.104 -5.506 -1.060 1.00 97.50 77 GLY A O 1
ATOM 585 N N . ILE A 1 78 ? 5.318 -6.318 -2.753 1.00 98.12 78 ILE A N 1
ATOM 586 C CA . ILE A 1 78 ? 4.383 -7.435 -3.014 1.00 98.12 78 ILE A CA 1
ATOM 587 C C . ILE A 1 78 ? 4.231 -8.333 -1.776 1.00 98.12 78 ILE A C 1
ATOM 589 O O . ILE A 1 78 ? 3.121 -8.753 -1.421 1.00 98.12 78 ILE A O 1
ATOM 593 N N . ARG A 1 79 ? 5.328 -8.629 -1.071 1.00 97.75 79 ARG A N 1
ATOM 594 C CA . ARG A 1 79 ? 5.289 -9.423 0.166 1.00 97.75 79 ARG A CA 1
ATOM 595 C C . ARG A 1 79 ? 4.476 -8.727 1.261 1.00 97.75 79 ARG A C 1
ATOM 597 O O . ARG A 1 79 ? 3.718 -9.411 1.958 1.00 97.75 79 ARG A O 1
ATOM 604 N N . ILE A 1 80 ? 4.594 -7.408 1.403 1.00 97.69 80 ILE A N 1
ATOM 605 C CA . ILE A 1 80 ? 3.803 -6.620 2.359 1.00 97.69 80 ILE A CA 1
ATOM 606 C C . ILE A 1 80 ? 2.331 -6.602 1.958 1.00 97.69 80 ILE A C 1
ATOM 608 O O . ILE A 1 80 ? 1.485 -6.932 2.791 1.00 97.69 80 ILE A O 1
ATOM 612 N N . ALA A 1 81 ? 2.015 -6.340 0.690 1.00 97.62 81 ALA A N 1
ATOM 613 C CA . ALA A 1 81 ? 0.648 -6.370 0.174 1.00 97.62 81 ALA A CA 1
ATOM 614 C C . ALA A 1 81 ? -0.029 -7.721 0.470 1.00 97.62 81 ALA A C 1
ATOM 616 O O . ALA A 1 81 ? -1.134 -7.789 1.028 1.00 97.62 81 ALA A O 1
ATOM 617 N N . ASN A 1 82 ? 0.679 -8.821 0.191 1.00 97.38 82 ASN A N 1
ATOM 618 C CA . ASN A 1 82 ? 0.241 -10.179 0.503 1.00 97.38 82 ASN A CA 1
ATOM 619 C C . ASN A 1 82 ? 0.035 -10.396 2.010 1.00 97.38 82 ASN A C 1
ATOM 621 O O . ASN A 1 82 ? -0.913 -11.074 2.413 1.00 97.38 82 ASN A O 1
ATOM 625 N N . PHE A 1 83 ? 0.897 -9.831 2.858 1.00 96.81 83 PHE A N 1
ATOM 626 C CA . PHE A 1 83 ? 0.768 -9.918 4.310 1.00 96.81 83 PHE A CA 1
ATOM 627 C C . PHE A 1 83 ? -0.442 -9.131 4.834 1.00 96.81 83 PHE A C 1
ATOM 629 O O . PHE A 1 83 ? -1.236 -9.676 5.607 1.00 96.81 83 PHE A O 1
ATOM 636 N N . VAL A 1 84 ? -0.638 -7.890 4.381 1.00 96.19 84 VAL A N 1
ATOM 637 C CA . VAL A 1 84 ? -1.796 -7.052 4.734 1.00 96.19 84 VAL A CA 1
ATOM 638 C C . VAL A 1 84 ? -3.096 -7.744 4.319 1.00 96.19 84 VAL A C 1
ATOM 640 O O . VAL A 1 84 ? -4.045 -7.805 5.100 1.00 96.19 84 VAL A O 1
ATOM 643 N N . ARG A 1 85 ? -3.116 -8.382 3.141 1.00 94.69 85 ARG A N 1
ATOM 644 C CA . ARG A 1 85 ? -4.284 -9.112 2.616 1.00 94.69 85 ARG A CA 1
ATOM 645 C C . ARG A 1 85 ? -4.762 -10.251 3.516 1.00 94.69 85 ARG A C 1
ATOM 647 O O . ARG A 1 85 ? -5.947 -10.577 3.527 1.00 94.69 85 ARG A O 1
ATOM 654 N N . ARG A 1 86 ? -3.852 -10.873 4.270 1.00 93.75 86 ARG A N 1
ATOM 655 C CA . ARG A 1 86 ? -4.200 -11.933 5.233 1.00 93.75 86 ARG A CA 1
ATOM 656 C C . ARG A 1 86 ? -4.968 -11.392 6.443 1.00 93.75 86 ARG A C 1
ATOM 658 O O . ARG A 1 86 ? -5.614 -12.177 7.128 1.00 93.75 86 ARG A O 1
ATOM 665 N N . HIS A 1 87 ? -4.906 -10.084 6.693 1.00 92.88 87 HIS A N 1
ATOM 666 C CA . HIS A 1 87 ? -5.503 -9.430 7.858 1.00 92.88 87 HIS A CA 1
ATOM 667 C C . HIS A 1 87 ? -6.744 -8.605 7.502 1.00 92.88 87 HIS A C 1
ATOM 669 O O . HIS A 1 87 ? -7.676 -8.541 8.299 1.00 92.88 87 HIS A O 1
ATOM 675 N N . CYS A 1 88 ? -6.802 -8.015 6.306 1.00 93.06 88 CYS A N 1
ATOM 676 C CA . CYS A 1 88 ? -8.004 -7.355 5.806 1.00 93.06 88 CYS A CA 1
ATOM 677 C C . CYS A 1 88 ? -8.203 -7.576 4.304 1.00 93.06 88 CYS A C 1
ATOM 679 O O . CYS A 1 88 ? -7.256 -7.718 3.530 1.00 93.06 88 CYS A O 1
ATOM 681 N N . ARG A 1 89 ? -9.471 -7.582 3.879 1.00 93.88 89 ARG A N 1
ATOM 682 C CA . ARG A 1 89 ? -9.811 -7.548 2.455 1.00 93.88 89 ARG A CA 1
ATOM 683 C C . ARG A 1 89 ? -9.645 -6.120 1.953 1.00 93.88 89 ARG A C 1
ATOM 685 O O . ARG A 1 89 ? -10.387 -5.238 2.379 1.00 93.88 89 ARG A O 1
ATOM 692 N N . TRP A 1 90 ? -8.706 -5.931 1.039 1.00 96.56 90 TRP A N 1
ATOM 693 C CA . TRP A 1 90 ? -8.482 -4.670 0.348 1.00 96.56 90 TRP A CA 1
ATOM 694 C C . TRP A 1 90 ? -8.605 -4.831 -1.168 1.00 96.56 90 TRP A C 1
ATOM 696 O O . TRP A 1 90 ? -8.401 -5.921 -1.717 1.00 96.56 90 TRP A O 1
ATOM 706 N N . GLU A 1 91 ? -8.936 -3.723 -1.822 1.00 96.81 91 GLU A N 1
ATOM 707 C CA . GLU A 1 91 ? -8.957 -3.570 -3.277 1.00 96.81 91 GLU A CA 1
ATOM 708 C C . GLU A 1 91 ? -7.685 -2.835 -3.755 1.00 96.81 91 GLU A C 1
ATOM 710 O O . GLU A 1 91 ? -7.214 -1.942 -3.046 1.00 96.81 91 GLU A O 1
ATOM 715 N N . PRO A 1 92 ? -7.084 -3.203 -4.904 1.00 96.88 92 PRO A N 1
ATOM 716 C CA . PRO A 1 92 ? -5.964 -2.470 -5.470 1.00 96.88 92 PRO A CA 1
ATOM 717 C C . PRO A 1 92 ? -6.336 -1.007 -5.659 1.00 96.88 92 PRO A C 1
ATOM 719 O O . PRO A 1 92 ? -7.392 -0.685 -6.205 1.00 96.88 92 PRO A O 1
ATOM 722 N N . TRP A 1 93 ? -5.454 -0.129 -5.213 1.00 97.38 93 TRP A N 1
ATOM 723 C CA . TRP A 1 93 ? -5.542 1.290 -5.470 1.00 97.38 93 TRP A CA 1
ATOM 724 C C . TRP A 1 93 ? -4.285 1.700 -6.206 1.00 97.38 93 TRP A C 1
ATOM 726 O O . TRP A 1 93 ? -3.226 1.838 -5.608 1.00 97.38 93 TRP A O 1
ATOM 736 N N . ARG A 1 94 ? -4.405 1.801 -7.531 1.00 97.31 94 ARG A N 1
ATOM 737 C CA . ARG A 1 94 ? -3.265 1.965 -8.440 1.00 97.31 94 ARG A CA 1
ATOM 738 C C . ARG A 1 94 ? -2.169 0.912 -8.237 1.00 97.31 94 ARG A C 1
ATOM 740 O O . ARG A 1 94 ? -0.991 1.224 -8.298 1.00 97.31 94 ARG A O 1
ATOM 747 N N . PHE A 1 95 ? -2.561 -0.317 -7.912 1.00 98.00 95 PHE A N 1
ATOM 748 C CA . PHE A 1 95 ? -1.653 -1.403 -7.535 1.00 98.00 95 PHE A CA 1
ATOM 749 C C . PHE A 1 95 ? -1.977 -2.684 -8.317 1.00 98.00 95 PHE A C 1
ATOM 751 O O . PHE A 1 95 ? -2.138 -3.767 -7.749 1.00 98.00 95 PHE A O 1
ATOM 758 N N . GLY A 1 96 ? -2.189 -2.532 -9.625 1.00 97.75 96 GLY A N 1
ATOM 759 C CA . GLY A 1 96 ? -2.387 -3.623 -10.577 1.00 97.75 96 GLY A CA 1
ATOM 760 C C . GLY A 1 96 ? -1.385 -3.586 -11.729 1.00 97.75 96 GLY A C 1
ATOM 761 O O . GLY A 1 96 ? -0.543 -2.692 -11.817 1.00 97.75 96 GLY A O 1
ATOM 762 N N . CYS A 1 97 ? -1.490 -4.564 -12.629 1.00 98.25 97 CYS A N 1
ATOM 763 C CA . CYS A 1 97 ? -0.613 -4.700 -13.794 1.00 98.25 97 CYS A CA 1
ATOM 764 C C . CYS A 1 97 ? -0.546 -3.424 -14.654 1.00 98.25 97 CYS A C 1
ATOM 766 O O . CYS A 1 97 ? 0.546 -2.942 -14.953 1.00 98.25 97 CYS A O 1
ATOM 768 N N . ASP A 1 98 ? -1.695 -2.842 -15.009 1.00 98.12 98 ASP A N 1
ATOM 769 C CA . ASP A 1 98 ? -1.744 -1.639 -15.853 1.00 98.12 98 ASP A CA 1
ATOM 770 C C . ASP A 1 98 ? -1.108 -0.422 -15.167 1.00 98.12 98 ASP A C 1
ATOM 772 O O . ASP A 1 98 ? -0.421 0.368 -15.817 1.00 98.12 98 ASP A O 1
ATOM 776 N N . ASP A 1 99 ? -1.283 -0.296 -13.847 1.00 98.19 99 ASP A N 1
ATOM 777 C CA . ASP A 1 99 ? -0.672 0.776 -13.057 1.00 98.19 99 ASP A CA 1
ATOM 778 C C . ASP A 1 99 ? 0.855 0.643 -13.038 1.00 98.19 99 ASP A C 1
ATOM 780 O O . ASP A 1 99 ? 1.566 1.623 -13.269 1.00 98.19 99 ASP A O 1
ATOM 784 N N . TYR A 1 100 ? 1.360 -0.581 -12.841 1.00 98.31 100 TYR A N 1
ATOM 785 C CA . TYR A 1 100 ? 2.791 -0.871 -12.909 1.00 98.31 100 TYR A CA 1
ATOM 786 C C . TYR A 1 100 ? 3.369 -0.545 -14.285 1.00 98.31 100 TYR A C 1
ATOM 788 O O . TYR A 1 100 ? 4.392 0.128 -14.381 1.00 98.31 100 TYR A O 1
ATOM 796 N N . LEU A 1 101 ? 2.716 -0.993 -15.362 1.00 98.00 101 LEU A N 1
ATOM 797 C CA . LEU A 1 101 ? 3.180 -0.743 -16.728 1.00 98.00 101 LEU A CA 1
ATOM 798 C C . LEU A 1 101 ? 3.226 0.754 -17.044 1.00 98.00 101 LEU A C 1
ATOM 800 O O . LEU A 1 101 ? 4.196 1.219 -17.645 1.00 98.00 101 LEU A O 1
ATOM 804 N N . ALA A 1 102 ? 2.205 1.506 -16.625 1.00 97.88 102 ALA A N 1
ATOM 805 C CA . ALA A 1 102 ? 2.167 2.951 -16.803 1.00 97.88 102 ALA A CA 1
ATOM 806 C C . ALA A 1 102 ? 3.299 3.646 -16.032 1.00 97.88 102 ALA A C 1
ATOM 808 O O . ALA A 1 102 ? 3.985 4.499 -16.596 1.00 97.88 102 ALA A O 1
ATOM 809 N N . ALA A 1 103 ? 3.535 3.257 -14.777 1.00 97.38 103 ALA A N 1
ATOM 810 C CA . ALA A 1 103 ? 4.573 3.861 -13.952 1.00 97.38 103 ALA A CA 1
ATOM 811 C C . ALA A 1 103 ? 5.989 3.483 -14.431 1.00 97.38 103 ALA A C 1
ATOM 813 O O . ALA A 1 103 ? 6.841 4.351 -14.612 1.00 97.38 103 ALA A O 1
ATOM 814 N N . ALA A 1 104 ? 6.238 2.210 -14.741 1.00 96.94 104 ALA A N 1
ATOM 815 C CA . ALA A 1 104 ? 7.536 1.734 -15.221 1.00 96.94 104 ALA A CA 1
ATOM 816 C C . ALA A 1 104 ? 7.931 2.315 -16.593 1.00 96.94 104 ALA A C 1
ATOM 818 O O . ALA A 1 104 ? 9.117 2.354 -16.922 1.00 96.94 104 ALA A O 1
ATOM 819 N N . ALA A 1 105 ? 6.960 2.772 -17.393 1.00 96.00 105 ALA A N 1
ATOM 820 C CA . ALA A 1 105 ? 7.216 3.428 -18.674 1.00 96.00 105 ALA A CA 1
ATOM 821 C C . ALA A 1 105 ? 7.773 4.855 -18.533 1.00 96.00 105 ALA A C 1
ATOM 823 O O . ALA A 1 105 ? 8.442 5.335 -19.449 1.00 96.00 105 ALA A O 1
ATOM 824 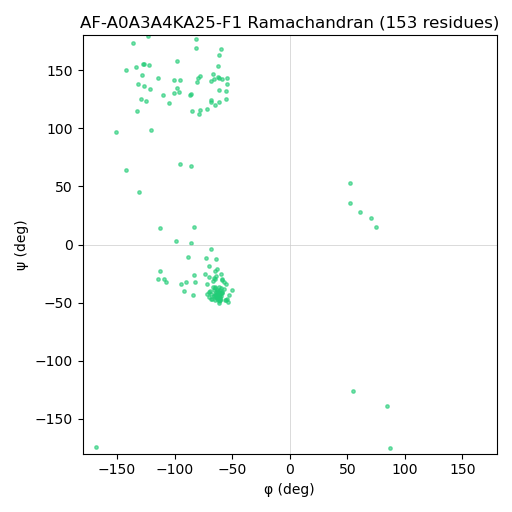N N . VAL A 1 106 ? 7.489 5.536 -17.419 1.00 94.44 106 VAL A N 1
ATOM 825 C CA . VAL A 1 106 ? 7.871 6.943 -17.204 1.00 94.44 106 VAL A CA 1
ATOM 826 C C . VAL A 1 106 ? 8.916 7.122 -16.104 1.00 94.44 106 VAL A C 1
ATOM 828 O O . VAL A 1 106 ? 9.649 8.109 -16.127 1.00 94.44 106 VAL A O 1
ATOM 831 N N . HIS A 1 107 ? 9.029 6.168 -15.178 1.00 90.75 107 HIS A N 1
ATOM 832 C CA . HIS A 1 107 ? 9.999 6.204 -14.089 1.00 90.75 107 HIS A CA 1
ATOM 833 C C . HIS A 1 107 ? 11.211 5.315 -14.378 1.00 90.75 107 HIS A C 1
ATOM 835 O O . HIS A 1 107 ? 11.094 4.138 -14.731 1.00 90.75 107 HIS A O 1
ATOM 841 N N . ASP A 1 108 ? 12.402 5.886 -14.195 1.00 85.69 108 ASP A N 1
ATOM 842 C CA . ASP A 1 108 ? 13.674 5.173 -14.301 1.00 85.69 108 ASP A CA 1
ATOM 843 C C . ASP A 1 108 ? 14.155 4.695 -12.932 1.00 85.69 108 ASP A C 1
ATOM 845 O O . ASP A 1 108 ? 15.093 5.239 -12.362 1.00 85.69 108 ASP A O 1
ATOM 849 N N . GLY A 1 109 ? 13.436 3.710 -12.385 1.00 87.56 109 GLY A N 1
ATOM 850 C CA . GLY A 1 109 ? 13.790 3.058 -11.127 1.00 87.56 109 GLY A CA 1
ATOM 851 C C . GLY A 1 109 ? 14.851 1.968 -11.285 1.00 87.56 109 GLY A C 1
ATOM 852 O O . GLY A 1 109 ? 15.179 1.525 -12.394 1.00 87.56 109 GLY A O 1
ATOM 853 N N . ASP A 1 110 ? 15.361 1.508 -10.145 1.00 94.19 110 ASP A N 1
ATOM 854 C CA . ASP A 1 110 ? 16.358 0.445 -10.075 1.00 94.19 110 ASP A CA 1
ATOM 855 C C . ASP A 1 110 ? 15.848 -0.886 -10.648 1.00 94.19 110 ASP A C 1
ATOM 857 O O . ASP A 1 110 ? 14.652 -1.135 -10.823 1.00 94.19 110 ASP A O 1
ATOM 861 N N . ARG A 1 111 ? 16.779 -1.799 -10.942 1.00 96.31 111 ARG A N 1
ATOM 862 C CA . ARG A 1 111 ? 16.413 -3.164 -11.342 1.00 96.31 111 ARG A CA 1
ATOM 863 C C . ARG A 1 111 ? 15.802 -3.920 -10.171 1.00 96.31 111 ARG A C 1
ATOM 865 O O . ARG A 1 111 ? 16.317 -3.837 -9.059 1.00 96.31 111 ARG A O 1
ATOM 872 N N . LEU A 1 112 ? 14.773 -4.726 -10.431 1.00 96.25 112 LEU A N 1
ATOM 873 C CA . LEU A 1 112 ? 14.238 -5.663 -9.442 1.00 96.25 112 LEU A CA 1
ATOM 874 C C . LEU A 1 112 ? 15.351 -6.567 -8.912 1.00 96.25 112 LEU A C 1
ATOM 876 O O . LEU A 1 112 ? 16.210 -7.042 -9.658 1.00 96.25 112 LEU A O 1
ATOM 880 N N . SER A 1 113 ? 15.327 -6.792 -7.604 1.00 93.38 113 SER A N 1
ATOM 881 C CA . SER A 1 113 ? 16.310 -7.610 -6.905 1.00 93.38 113 SER A CA 1
ATOM 882 C C . SER A 1 113 ? 15.622 -8.586 -5.957 1.00 93.38 113 SER A C 1
ATOM 884 O O . SER A 1 113 ? 14.518 -8.335 -5.478 1.00 93.38 113 SER A O 1
ATOM 886 N N . GLY A 1 114 ? 16.272 -9.719 -5.691 1.00 93.75 114 GLY A N 1
ATOM 887 C CA . GLY A 1 114 ? 15.691 -10.800 -4.897 1.00 93.75 114 GLY A CA 1
ATOM 888 C C . GLY A 1 114 ? 14.860 -11.784 -5.725 1.00 93.75 114 GLY A C 1
ATOM 889 O O . GLY A 1 114 ? 14.847 -11.740 -6.953 1.00 93.75 114 GLY A O 1
ATOM 890 N N . ALA A 1 115 ? 14.222 -12.726 -5.031 1.00 94.12 115 ALA A N 1
ATOM 891 C CA . ALA A 1 115 ? 13.405 -13.756 -5.662 1.00 94.12 115 ALA A CA 1
ATOM 892 C C . ALA A 1 115 ? 12.005 -13.212 -6.004 1.00 94.12 115 ALA A C 1
ATOM 894 O O . ALA A 1 115 ? 11.429 -12.522 -5.158 1.00 94.12 115 ALA A O 1
ATOM 895 N N . PRO A 1 116 ? 11.440 -13.564 -7.176 1.00 96.06 116 PRO A N 1
ATOM 896 C CA . PRO A 1 116 ? 10.066 -13.227 -7.522 1.00 96.06 116 PRO A CA 1
ATOM 897 C C . PRO A 1 116 ? 9.050 -13.700 -6.483 1.00 96.06 116 PRO A C 1
ATOM 899 O O . PRO A 1 116 ? 9.193 -14.774 -5.891 1.00 96.06 116 PRO A O 1
ATOM 902 N N . ILE A 1 117 ? 8.019 -12.884 -6.265 1.00 97.00 117 ILE A N 1
ATOM 903 C CA . ILE A 1 117 ? 6.915 -13.176 -5.348 1.00 97.00 117 ILE A CA 1
ATOM 904 C C . ILE A 1 117 ? 5.602 -12.964 -6.090 1.00 97.00 117 ILE A C 1
ATOM 906 O O . ILE A 1 117 ? 5.342 -11.873 -6.587 1.00 97.00 117 ILE A O 1
ATOM 910 N N . ASP A 1 118 ? 4.747 -13.985 -6.093 1.00 96.06 118 ASP A N 1
ATOM 911 C CA . ASP A 1 118 ? 3.441 -13.914 -6.743 1.00 96.06 118 ASP A CA 1
ATOM 912 C C . ASP A 1 118 ? 2.505 -12.937 -6.006 1.00 96.06 118 ASP A C 1
ATOM 914 O O . ASP A 1 118 ? 2.212 -13.132 -4.813 1.00 96.06 118 ASP A O 1
ATOM 918 N N . PRO A 1 119 ? 1.975 -11.900 -6.679 1.00 95.50 119 PRO A N 1
ATOM 919 C CA . PRO A 1 119 ? 0.964 -11.039 -6.084 1.00 95.50 119 PRO A CA 1
ATOM 920 C C . PRO A 1 119 ? -0.348 -11.808 -5.904 1.00 95.50 119 PRO A C 1
ATOM 922 O O . PRO A 1 119 ? -0.939 -12.309 -6.857 1.00 95.50 119 PRO A O 1
ATOM 925 N N . ALA A 1 120 ? -0.879 -11.853 -4.680 1.00 92.31 120 ALA A N 1
ATOM 926 C CA . ALA A 1 120 ? -2.073 -12.643 -4.355 1.00 92.31 120 ALA A CA 1
ATOM 927 C C . ALA A 1 120 ? -3.379 -12.126 -4.995 1.00 92.31 120 ALA A C 1
ATOM 929 O O . ALA A 1 120 ? -4.446 -12.707 -4.771 1.00 92.31 1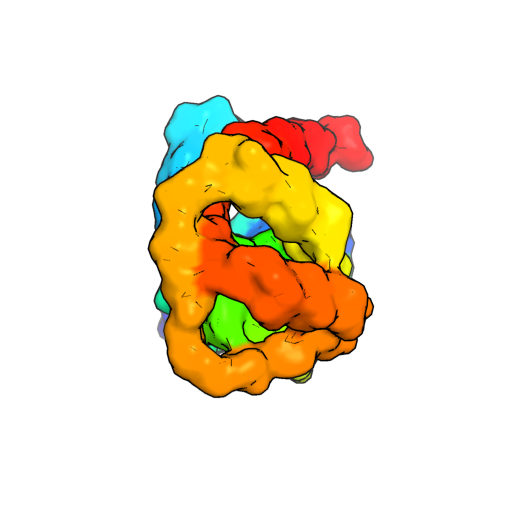20 ALA A O 1
ATOM 930 N N . ARG A 1 121 ? -3.331 -10.997 -5.708 1.00 88.50 121 ARG A N 1
ATOM 931 C CA . ARG A 1 121 ? -4.490 -10.347 -6.332 1.00 88.50 121 ARG A CA 1
ATOM 932 C C . ARG A 1 121 ? -4.465 -10.325 -7.846 1.00 88.50 121 ARG A C 1
ATOM 934 O O . ARG A 1 121 ? -5.540 -10.302 -8.436 1.00 88.50 121 ARG A O 1
ATOM 941 N N . ASP A 1 122 ? -3.279 -10.297 -8.425 1.00 92.38 122 ASP A N 1
ATOM 942 C CA . ASP A 1 122 ? -3.083 -10.025 -9.837 1.00 92.38 122 ASP A CA 1
ATOM 943 C C . ASP A 1 122 ? -1.819 -10.759 -10.289 1.00 92.38 122 ASP A C 1
ATOM 945 O O . ASP A 1 122 ? -0.702 -10.293 -10.077 1.00 92.38 122 ASP A O 1
ATOM 949 N N . CYS A 1 123 ? -1.989 -11.949 -10.865 1.00 94.44 123 CYS A N 1
ATOM 950 C CA . CYS A 1 123 ? -0.855 -12.702 -11.392 1.00 94.44 123 CYS A CA 1
ATOM 951 C C . CYS A 1 123 ? -0.193 -11.972 -12.570 1.00 94.44 12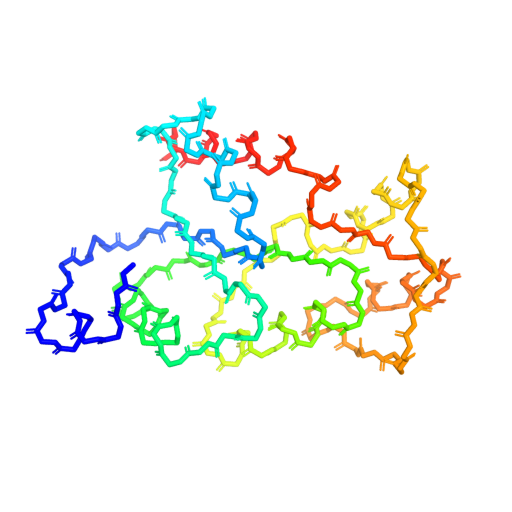3 CYS A C 1
ATOM 953 O O . CYS A 1 123 ? 1.023 -12.059 -12.721 1.00 94.44 123 CYS A O 1
ATOM 955 N N . ALA A 1 124 ? -0.959 -11.186 -13.340 1.00 97.56 124 ALA A N 1
ATOM 956 C CA . ALA A 1 124 ? -0.428 -10.419 -14.460 1.00 97.56 124 ALA A CA 1
ATOM 957 C C . ALA A 1 124 ? 0.522 -9.310 -13.985 1.00 97.56 124 ALA A C 1
ATOM 959 O O . ALA A 1 124 ? 1.496 -9.015 -14.675 1.00 97.56 124 ALA A O 1
ATOM 960 N N . LEU A 1 125 ? 0.301 -8.744 -12.790 1.00 98.25 125 LEU A N 1
ATOM 961 C CA . LEU A 1 125 ? 1.251 -7.815 -12.171 1.00 98.25 125 LEU A CA 1
ATOM 962 C C . LEU A 1 125 ? 2.612 -8.489 -11.936 1.00 98.25 125 LEU A C 1
ATOM 964 O O . LEU A 1 125 ? 3.640 -7.931 -12.310 1.00 98.25 125 LEU A O 1
ATOM 968 N N . GLY A 1 126 ? 2.621 -9.700 -11.372 1.00 97.50 126 GLY A N 1
ATOM 969 C CA . GLY A 1 126 ? 3.856 -10.447 -11.110 1.00 97.50 126 GLY A CA 1
ATOM 970 C C . GLY A 1 126 ? 4.615 -10.777 -12.396 1.00 97.50 126 GLY A C 1
ATOM 971 O O . GLY A 1 126 ? 5.816 -10.539 -12.486 1.00 97.50 126 GLY A O 1
ATOM 972 N N . GLU A 1 127 ? 3.901 -11.242 -13.422 1.00 97.56 127 GLU A N 1
ATOM 973 C CA . GLU A 1 127 ? 4.467 -11.522 -14.748 1.00 97.56 127 GLU A CA 1
ATOM 974 C C . GLU A 1 127 ? 5.027 -10.261 -15.423 1.00 97.56 127 GLU A C 1
ATOM 976 O O . GLU A 1 127 ? 6.091 -10.294 -16.047 1.00 97.56 127 GLU A O 1
ATOM 981 N N . ALA A 1 128 ? 4.327 -9.129 -15.308 1.00 98.12 128 ALA A N 1
ATOM 982 C CA . ALA A 1 128 ? 4.794 -7.860 -15.845 1.00 98.12 128 ALA A CA 1
ATOM 983 C C . ALA A 1 128 ? 6.058 -7.378 -15.126 1.00 98.12 128 ALA A C 1
ATOM 985 O O . ALA A 1 128 ? 7.006 -6.976 -15.802 1.00 98.12 128 ALA A O 1
ATOM 986 N N . MET A 1 129 ? 6.092 -7.459 -13.794 1.00 98.06 129 MET A N 1
ATOM 987 C CA . MET A 1 129 ? 7.259 -7.104 -12.986 1.00 98.06 129 MET A CA 1
ATOM 988 C C . MET A 1 129 ? 8.468 -7.967 -13.342 1.00 98.06 129 MET A C 1
ATOM 990 O O . MET A 1 129 ? 9.532 -7.423 -13.623 1.00 98.06 129 MET A O 1
ATOM 994 N N . ASP A 1 130 ? 8.306 -9.287 -13.426 1.00 97.19 130 ASP A N 1
ATOM 995 C CA . ASP A 1 130 ? 9.397 -10.201 -13.788 1.00 97.19 130 ASP A CA 1
ATOM 996 C C . ASP A 1 130 ? 9.943 -9.917 -15.199 1.00 97.19 130 ASP A C 1
ATOM 998 O O . ASP A 1 130 ? 11.153 -9.825 -15.410 1.00 97.19 130 ASP A O 1
ATOM 1002 N N . ARG A 1 131 ? 9.049 -9.668 -16.166 1.00 97.00 131 ARG A N 1
ATOM 1003 C CA . ARG A 1 131 ? 9.418 -9.365 -17.556 1.00 97.00 131 ARG A CA 1
ATOM 1004 C C . ARG A 1 131 ? 10.109 -8.011 -17.724 1.00 97.00 131 ARG A C 1
ATOM 1006 O O . ARG A 1 131 ? 11.028 -7.899 -18.534 1.00 97.00 131 ARG A O 1
ATOM 1013 N N . ILE A 1 132 ? 9.623 -6.968 -17.051 1.00 97.12 132 ILE A N 1
ATOM 1014 C CA . ILE A 1 132 ? 10.163 -5.603 -17.172 1.00 97.12 132 ILE A CA 1
ATOM 1015 C C . ILE A 1 132 ? 11.404 -5.424 -16.289 1.00 97.12 132 ILE A C 1
ATOM 1017 O O . ILE A 1 132 ? 12.324 -4.696 -16.663 1.00 97.12 132 ILE A O 1
ATOM 1021 N N . GLY A 1 133 ? 11.469 -6.109 -15.146 1.00 96.75 133 GLY A N 1
ATOM 1022 C CA . GLY A 1 133 ? 12.651 -6.143 -14.291 1.00 96.75 133 GLY A CA 1
ATOM 1023 C C . GLY A 1 133 ? 12.935 -4.827 -13.564 1.00 96.75 133 GLY A C 1
ATOM 1024 O O . GLY A 1 133 ? 14.088 -4.584 -13.210 1.00 96.75 133 GLY A O 1
ATOM 1025 N N . ARG A 1 134 ? 11.929 -3.962 -13.373 1.00 97.12 134 ARG A N 1
ATOM 1026 C CA . ARG A 1 134 ? 12.088 -2.597 -12.841 1.00 97.12 134 ARG A CA 1
ATOM 1027 C C . ARG A 1 134 ? 11.284 -2.376 -11.568 1.00 97.12 134 ARG A C 1
ATOM 1029 O O . ARG A 1 134 ? 10.108 -2.731 -11.533 1.00 97.12 134 ARG A O 1
ATOM 1036 N N . GLN A 1 135 ? 11.927 -1.775 -10.574 1.00 97.38 135 GLN A N 1
ATOM 1037 C CA . GLN A 1 135 ? 11.303 -1.289 -9.350 1.00 97.38 135 GLN A CA 1
ATOM 1038 C C . GLN A 1 135 ? 10.635 0.058 -9.611 1.00 97.38 135 GLN A C 1
ATOM 1040 O O . GLN A 1 135 ? 11.157 0.881 -10.366 1.00 97.38 135 GLN A O 1
ATOM 1045 N N . VAL A 1 136 ? 9.494 0.285 -8.972 1.00 97.81 136 VAL A N 1
ATOM 1046 C CA . VAL A 1 136 ? 8.864 1.604 -8.913 1.00 97.81 136 VAL A CA 1
ATOM 1047 C C . VAL A 1 136 ? 8.472 1.858 -7.465 1.00 97.81 136 VAL A C 1
ATOM 1049 O O . VAL A 1 136 ? 7.632 1.144 -6.923 1.00 97.81 136 VAL A O 1
ATOM 1052 N N . GLU A 1 137 ? 9.107 2.856 -6.858 1.00 97.12 137 GLU A N 1
ATOM 1053 C CA . GLU A 1 137 ? 8.786 3.328 -5.510 1.00 97.12 137 GLU A CA 1
ATOM 1054 C C . GLU A 1 137 ? 7.393 3.970 -5.490 1.00 97.12 137 GLU A C 1
ATOM 1056 O O . GLU A 1 137 ? 6.979 4.611 -6.460 1.00 97.12 137 GLU A O 1
ATOM 1061 N N . GLU A 1 138 ? 6.677 3.838 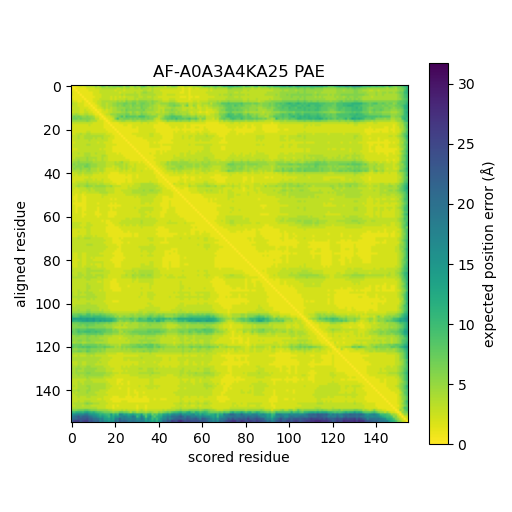-4.379 1.00 96.62 138 GLU A N 1
ATOM 1062 C CA . GLU A 1 138 ? 5.366 4.448 -4.150 1.00 96.62 138 GLU A CA 1
ATOM 1063 C C . GLU A 1 138 ? 5.414 5.979 -4.343 1.00 96.62 138 GLU A C 1
ATOM 1065 O O . GLU A 1 138 ? 4.479 6.567 -4.899 1.00 96.62 138 GLU A O 1
ATOM 1070 N N . GLU A 1 139 ? 6.537 6.631 -4.005 1.00 95.81 139 GLU A N 1
ATOM 1071 C CA . GLU A 1 139 ? 6.796 8.053 -4.254 1.00 95.81 139 GLU A CA 1
ATOM 1072 C C . GLU A 1 139 ? 6.524 8.470 -5.697 1.00 95.81 139 GLU A C 1
ATOM 1074 O O . GLU A 1 139 ? 5.988 9.557 -5.934 1.00 95.81 139 GLU A O 1
ATOM 1079 N N . ALA A 1 140 ? 6.879 7.605 -6.649 1.00 96.25 140 ALA A N 1
ATOM 1080 C CA . ALA A 1 140 ? 6.831 7.883 -8.075 1.00 96.25 140 ALA A CA 1
ATOM 1081 C C . ALA A 1 140 ? 5.417 8.251 -8.549 1.00 96.25 140 ALA A C 1
ATOM 1083 O O . ALA A 1 140 ? 5.251 9.056 -9.464 1.00 96.25 140 ALA A O 1
ATOM 1084 N N . VAL A 1 141 ? 4.392 7.711 -7.888 1.00 96.38 141 VAL A N 1
ATOM 1085 C CA . VAL A 1 141 ? 2.982 7.917 -8.239 1.00 96.38 141 VAL A CA 1
ATOM 1086 C C . VAL A 1 141 ? 2.210 8.711 -7.183 1.00 96.38 141 VAL A C 1
ATOM 1088 O O . VAL A 1 141 ? 0.980 8.779 -7.250 1.00 96.38 141 VAL A O 1
ATOM 1091 N N . THR A 1 142 ? 2.903 9.364 -6.242 1.00 96.75 142 THR A N 1
ATOM 1092 C CA . THR A 1 142 ? 2.278 10.104 -5.128 1.00 96.75 142 THR A CA 1
ATOM 1093 C C . THR A 1 142 ? 1.231 11.105 -5.607 1.00 96.75 142 THR A C 1
ATOM 1095 O O . THR A 1 142 ? 0.133 11.134 -5.058 1.00 96.75 142 THR A O 1
ATOM 1098 N N . ASP A 1 143 ? 1.498 11.872 -6.665 1.00 96.12 143 ASP A N 1
ATOM 1099 C CA . ASP A 1 143 ? 0.544 12.863 -7.187 1.00 96.12 143 ASP A CA 1
ATOM 1100 C C . ASP A 1 143 ? -0.789 12.232 -7.623 1.00 96.12 143 ASP A C 1
ATOM 1102 O O . ASP A 1 143 ? -1.866 12.791 -7.392 1.00 96.12 143 ASP A O 1
ATOM 1106 N N . LEU A 1 144 ? -0.736 11.030 -8.203 1.00 96.38 144 LEU A 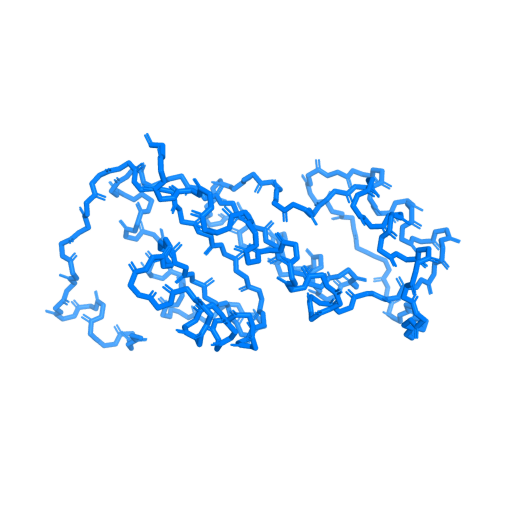N 1
ATOM 1107 C CA . LEU A 1 144 ? -1.926 10.274 -8.592 1.00 96.38 144 LEU A CA 1
ATOM 1108 C C . LEU A 1 144 ? -2.693 9.779 -7.358 1.00 96.38 144 LEU A C 1
ATOM 1110 O O . LEU A 1 144 ? -3.924 9.853 -7.322 1.00 96.38 144 LEU A O 1
ATOM 1114 N N . LEU A 1 145 ? -1.972 9.322 -6.329 1.00 96.88 145 LEU A N 1
ATOM 1115 C CA . LEU A 1 145 ? -2.560 8.916 -5.052 1.00 96.88 145 LEU A CA 1
ATOM 1116 C C . LEU A 1 145 ? -3.228 10.108 -4.346 1.00 96.88 145 LEU A C 1
ATOM 1118 O O . LEU A 1 145 ? -4.358 10.004 -3.866 1.00 96.88 145 LEU A O 1
ATOM 1122 N N . LEU A 1 146 ? -2.595 11.279 -4.331 1.00 96.19 146 LEU A N 1
ATOM 1123 C CA . LEU A 1 146 ? -3.191 12.492 -3.769 1.00 96.19 146 LEU A CA 1
ATOM 1124 C C . LEU A 1 146 ? -4.474 12.894 -4.506 1.00 96.19 146 LEU A C 1
ATOM 1126 O O . LEU A 1 146 ? -5.463 13.253 -3.858 1.00 96.19 146 LEU A O 1
ATOM 1130 N N . GLY A 1 147 ? -4.495 12.777 -5.837 1.00 94.25 147 GLY A N 1
ATOM 1131 C CA . GLY A 1 147 ? -5.695 13.009 -6.643 1.00 94.25 147 GLY A CA 1
ATOM 1132 C C . GLY A 1 147 ? -6.873 12.129 -6.211 1.00 94.25 147 GLY A C 1
ATOM 1133 O O . GLY A 1 147 ? -7.974 12.627 -5.957 1.00 94.25 147 GLY A O 1
ATOM 1134 N N . ASP A 1 148 ? -6.634 10.828 -6.039 1.00 94.25 148 ASP A N 1
ATOM 1135 C CA . ASP A 1 148 ? -7.677 9.883 -5.633 1.00 94.25 148 ASP A CA 1
ATOM 1136 C C . ASP A 1 148 ? -8.096 10.058 -4.159 1.00 94.25 148 ASP A C 1
ATOM 1138 O O . ASP A 1 148 ? -9.263 9.848 -3.806 1.00 94.25 148 ASP A O 1
ATOM 1142 N N . LEU A 1 149 ? -7.164 10.433 -3.272 1.00 93.25 149 LEU A N 1
ATOM 1143 C CA . LEU A 1 149 ? -7.448 10.755 -1.866 1.00 93.25 149 LEU A CA 1
ATOM 1144 C C . LEU A 1 149 ? -8.366 11.971 -1.748 1.00 93.25 149 LEU A C 1
ATOM 1146 O O . LEU A 1 149 ? -9.344 11.915 -1.002 1.00 93.25 149 LEU A O 1
ATOM 1150 N N . GLY A 1 150 ? -8.095 13.031 -2.513 1.00 86.56 150 GLY A N 1
ATOM 1151 C CA . GLY A 1 150 ? -8.917 14.241 -2.524 1.00 86.56 150 GLY A CA 1
ATOM 1152 C C . GLY A 1 150 ? -10.322 14.011 -3.089 1.00 86.56 150 GLY A C 1
ATOM 1153 O O . GLY A 1 150 ? -11.291 14.566 -2.572 1.00 86.56 150 GLY A O 1
ATOM 1154 N N . ALA A 1 151 ? -10.459 13.154 -4.106 1.00 79.75 151 ALA A N 1
ATOM 1155 C CA . ALA A 1 151 ? -11.757 12.817 -4.697 1.00 79.75 151 ALA A CA 1
ATOM 1156 C C . ALA A 1 151 ? -12.646 11.967 -3.768 1.00 79.75 151 ALA A C 1
ATOM 1158 O O . ALA A 1 151 ? -13.871 12.057 -3.827 1.00 79.75 151 ALA A O 1
ATOM 1159 N N . SER A 1 152 ? -12.040 11.172 -2.880 1.00 66.38 152 SER A N 1
ATOM 1160 C CA . SER A 1 152 ? -12.757 10.236 -1.997 1.00 66.38 152 SER A CA 1
ATOM 1161 C C . SER A 1 152 ? -13.538 10.917 -0.863 1.00 66.38 152 SER A C 1
ATOM 1163 O O . SER A 1 152 ? -14.328 10.256 -0.200 1.00 66.38 152 SER A O 1
ATOM 1165 N N . VAL A 1 153 ? -13.330 12.217 -0.626 1.00 57.56 153 VAL A N 1
ATOM 1166 C CA . VAL A 1 153 ? -14.059 13.002 0.392 1.00 57.56 153 VAL A CA 1
ATOM 1167 C C . VAL A 1 153 ? -15.352 13.625 -0.156 1.00 57.56 153 VAL A C 1
ATOM 1169 O O . VAL A 1 153 ? -16.177 14.110 0.613 1.00 57.56 153 VAL A O 1
ATOM 1172 N N . LEU A 1 154 ? -15.558 13.598 -1.477 1.00 47.25 154 LEU A N 1
ATOM 1173 C CA . LEU A 1 154 ? -16.729 14.190 -2.138 1.00 47.25 154 LEU A CA 1
ATOM 1174 C C . LEU A 1 154 ? -17.839 13.178 -2.480 1.00 47.25 154 LEU A C 1
ATOM 1176 O O . LEU A 1 154 ? -18.829 13.575 -3.096 1.00 47.25 154 LEU A O 1
ATOM 1180 N N . ALA A 1 155 ? -17.681 11.904 -2.110 1.00 39.03 155 ALA A N 1
ATOM 1181 C CA . ALA A 1 155 ? -18.631 10.818 -2.372 1.00 39.03 155 ALA A CA 1
ATOM 1182 C C . ALA A 1 155 ? -19.269 10.311 -1.074 1.00 39.03 155 ALA A C 1
ATOM 1184 O O . ALA A 1 155 ? -20.482 10.005 -1.109 1.00 39.03 155 ALA A O 1
#

Sequence (155 aa):
MTLRQLRTEPPHWSTGLMVSVVENPSVIAAAADHLGARTGPIVCTSGQPGAAVLLLVDQLARACARFRYHGDFDWYGIRIANFVRRHCRWEPWRFGCDDYLAAAAVHDGDRLSGAPIDPARDCALGEAMDRIGRQVEEEAVTDLLLGDLGASVLA

Foldseek 3Di:
DDQVCCPPPNDDDAAAFEEEEEADCVLVVVLCVPQNVLQGHYHYCVFARDPSSLSVLLVRVVSVYAYEYDWKLAQSRLVNQVVVCVRDPYHYDCHAQVSCVVLLVPDDADFHDDDQDQRPPYNNSSVSCVVSRGIDGPVSCSVVVSVVRNVSSVD